Protein AF-A0A166KEP7-F1 (afdb_monomer)

Radius of gyration: 29.33 Å; Cα contacts (8 Å, |Δi|>4): 115; chains: 1; bounding box: 56×65×67 Å

Secondary structure (DSSP, 8-state):
---------------------S------EEEEEEETTTTT-EEEEEEESS--SHHHHHHHHHHH-HHHHHTT-EEEEE-

Nearest PDB structures (foldseek):
  8c6i-assembly1_A  TM=2.845E-01  e=6.000E+00  Homo sapiens

Foldseek 3Di:
DDDDDDDDPPDDPPPPPPPDPPDPQLDKWKKWWFQPPDPRHTQGMDIDSDDNDQVVRQVCCCPVRPCQVPRVGTGMDTD

Sequence (79 aa):
MKSKLALIFAGATLAVSAALPAQAQRAESNWDCYLNHQNNIKAGSVNIWWGHTEGDAAWACNNWISDCGNQGGCFVKRK

Structure (mmCIF, N/CA/C/O backbone):
data_AF-A0A166KEP7-F1
#
_entry.id   AF-A0A166KEP7-F1
#
loop_
_atom_site.group_PDB
_atom_site.id
_atom_site.type_symbol
_atom_site.label_atom_id
_atom_site.label_alt_id
_atom_site.label_comp_id
_atom_site.label_asym_id
_atom_site.label_entity_id
_atom_site.label_seq_id
_atom_site.pdbx_PDB_ins_code
_atom_site.Cartn_x
_atom_site.Cartn_y
_atom_site.Cartn_z
_atom_site.occupancy
_atom_site.B_iso_or_equiv
_atom_site.auth_seq_id
_atom_site.auth_comp_id
_atom_site.auth_asym_id
_atom_site.auth_atom_id
_atom_site.pdbx_PDB_model_num
ATOM 1 N N . M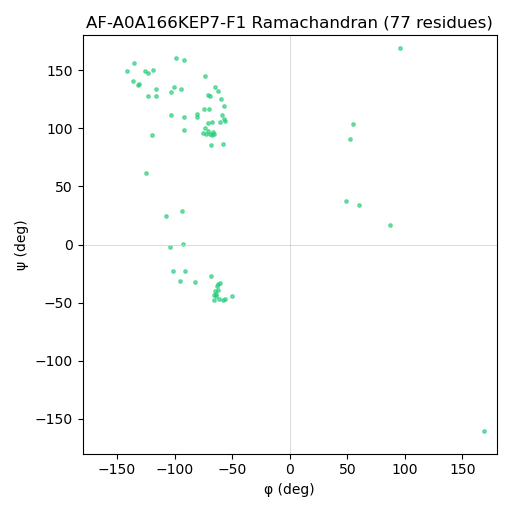ET A 1 1 ? -46.524 -53.833 55.545 1.00 43.38 1 MET A N 1
ATOM 2 C CA . MET A 1 1 ? -46.586 -53.586 54.086 1.00 43.38 1 MET A CA 1
ATOM 3 C C . MET A 1 1 ? -45.610 -52.453 53.775 1.00 43.38 1 MET A C 1
ATOM 5 O O . MET A 1 1 ? -45.673 -51.429 54.438 1.00 43.38 1 MET A O 1
ATOM 9 N N . LYS A 1 2 ? -44.606 -52.693 52.918 1.00 46.56 2 LYS A N 1
ATOM 10 C CA . LYS A 1 2 ? -43.446 -51.802 52.706 1.00 46.56 2 LYS A CA 1
ATOM 11 C C . LYS A 1 2 ? -43.819 -50.643 51.775 1.00 46.56 2 LYS A C 1
ATOM 13 O O . LYS A 1 2 ? -44.061 -50.869 50.595 1.00 46.56 2 LYS A O 1
ATOM 18 N N . SER A 1 3 ? -43.845 -49.429 52.322 1.00 48.19 3 SER A N 1
ATOM 19 C CA . SER A 1 3 ? -44.013 -48.181 51.573 1.00 48.19 3 SER A CA 1
ATOM 20 C C . SER A 1 3 ? -42.749 -47.888 50.758 1.00 48.19 3 SER A C 1
ATOM 22 O O . SER A 1 3 ? -41.645 -47.927 51.301 1.00 48.19 3 SER A O 1
ATOM 24 N N . LYS A 1 4 ? -42.898 -47.630 49.457 1.00 50.97 4 LYS A N 1
ATOM 25 C CA . LYS A 1 4 ? -41.815 -47.174 48.576 1.00 50.97 4 LYS A CA 1
ATOM 26 C C . LYS A 1 4 ? -42.208 -45.809 48.018 1.00 50.97 4 LYS A C 1
ATOM 28 O O . LYS A 1 4 ? -42.920 -45.736 47.022 1.00 50.97 4 LYS A O 1
ATOM 33 N N . LEU A 1 5 ? -41.765 -44.738 48.675 1.00 55.25 5 LEU A N 1
ATOM 34 C CA . LEU A 1 5 ? -41.774 -43.404 48.079 1.00 55.25 5 LEU A CA 1
ATOM 35 C C . LEU A 1 5 ? -40.647 -43.331 47.045 1.00 55.25 5 LEU A C 1
ATOM 37 O O . LEU A 1 5 ? -39.474 -43.451 47.392 1.00 55.25 5 LEU A O 1
ATOM 41 N N . ALA A 1 6 ? -41.012 -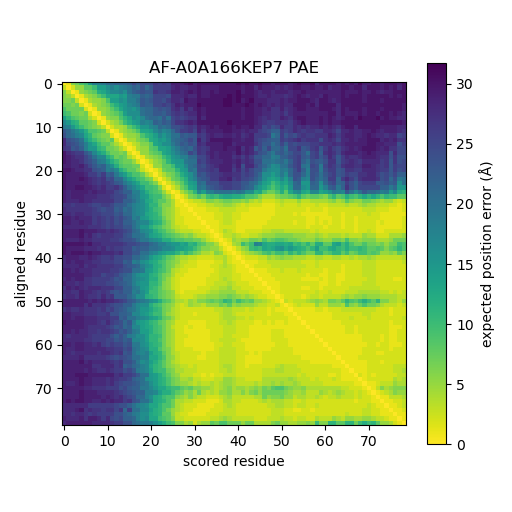43.146 45.780 1.00 58.94 6 ALA A N 1
ATOM 42 C CA . ALA A 1 6 ? -40.079 -42.825 44.712 1.00 58.94 6 ALA A CA 1
ATOM 43 C C . ALA A 1 6 ? -39.985 -41.297 44.590 1.00 58.94 6 ALA A C 1
ATOM 45 O O . ALA A 1 6 ? -40.941 -40.641 44.183 1.00 58.94 6 ALA A O 1
ATOM 46 N N . LEU A 1 7 ? -38.840 -40.730 44.974 1.00 51.12 7 LEU A N 1
ATOM 47 C CA . LEU A 1 7 ? -38.505 -39.329 44.725 1.00 51.12 7 LEU A CA 1
ATOM 48 C C . LEU A 1 7 ? -38.000 -39.197 43.289 1.00 51.12 7 LEU A C 1
ATOM 50 O O . LEU A 1 7 ? -36.913 -39.666 42.958 1.00 51.12 7 LEU A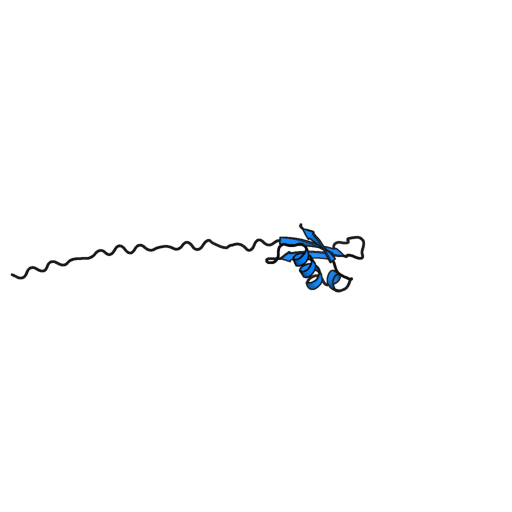 O 1
ATOM 54 N N . ILE A 1 8 ? -38.799 -38.560 42.439 1.00 56.12 8 ILE A N 1
ATOM 55 C CA . ILE A 1 8 ? -38.396 -38.193 41.084 1.00 56.12 8 ILE A CA 1
ATOM 56 C C . ILE A 1 8 ? -37.818 -36.783 41.177 1.00 56.12 8 ILE A C 1
ATOM 58 O O . ILE 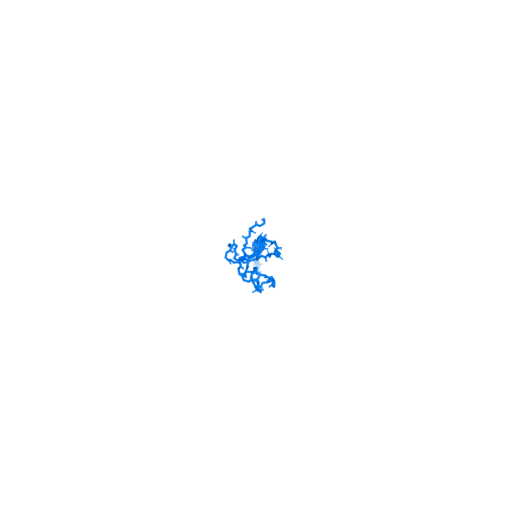A 1 8 ? -38.554 -35.800 41.244 1.00 56.12 8 ILE A O 1
ATOM 62 N N . PHE A 1 9 ? -36.492 -36.677 41.237 1.00 48.75 9 PHE A N 1
ATOM 63 C CA . PHE A 1 9 ? -35.816 -35.390 41.110 1.00 48.75 9 PHE A CA 1
ATOM 64 C C . PHE A 1 9 ? -35.894 -34.956 39.646 1.00 48.75 9 PHE A C 1
ATOM 66 O O . PHE A 1 9 ? -35.091 -35.372 38.813 1.00 48.75 9 PHE A O 1
ATOM 73 N N . ALA A 1 10 ? -36.901 -34.144 39.326 1.00 58.12 10 ALA A N 1
ATOM 74 C CA . ALA A 1 10 ? -36.992 -33.442 38.055 1.00 58.12 10 ALA A CA 1
ATOM 75 C C . ALA A 1 10 ? -35.881 -32.380 38.001 1.00 58.12 10 ALA A C 1
ATOM 77 O O . ALA A 1 10 ? -36.065 -31.234 38.405 1.00 58.12 10 ALA A O 1
ATOM 78 N N . GLY A 1 11 ? -34.690 -32.789 37.564 1.00 58.28 11 GLY A N 1
ATOM 79 C CA . GLY A 1 11 ? -33.587 -31.880 37.284 1.00 58.28 11 GLY A CA 1
ATOM 80 C C . GLY A 1 11 ? -33.906 -31.075 36.031 1.00 58.28 11 GLY A C 1
ATOM 81 O O . GLY A 1 11 ? -33.839 -31.602 34.924 1.00 58.28 11 GLY A O 1
ATOM 82 N N . ALA A 1 12 ? -34.272 -29.806 36.198 1.00 63.16 12 ALA A N 1
ATOM 83 C CA . ALA A 1 12 ? -34.387 -28.880 35.082 1.00 63.16 12 ALA A CA 1
ATOM 84 C C . ALA A 1 12 ? -32.983 -28.620 34.515 1.00 63.16 12 ALA A C 1
ATOM 86 O O . ALA A 1 12 ? -32.171 -27.920 35.122 1.00 63.16 12 ALA A O 1
ATOM 87 N N . THR A 1 13 ? -32.673 -29.207 33.361 1.00 62.47 13 THR A N 1
ATOM 88 C CA . THR A 1 13 ? -31.462 -28.886 32.606 1.00 62.47 13 THR A CA 1
ATOM 89 C C . THR A 1 13 ? -31.648 -27.523 31.947 1.00 62.47 13 THR A C 1
ATOM 91 O O . THR A 1 13 ? -32.305 -27.384 30.918 1.00 62.47 13 THR A O 1
ATOM 94 N N . LEU A 1 14 ? -31.072 -26.481 32.548 1.00 58.50 14 LEU A N 1
ATOM 95 C CA . LEU A 1 14 ? -30.935 -25.187 31.887 1.00 58.50 14 LEU A CA 1
ATOM 96 C C . LEU A 1 14 ? -29.886 -25.333 30.781 1.00 58.50 14 LEU A C 1
ATOM 98 O O . LEU A 1 14 ? -28.683 -25.297 31.035 1.00 58.50 14 LEU A O 1
ATOM 102 N N . ALA A 1 15 ? -30.345 -25.537 29.547 1.00 60.91 15 ALA A N 1
ATOM 103 C CA . ALA A 1 15 ? -29.494 -25.468 28.371 1.00 60.91 15 ALA A CA 1
ATOM 104 C C . ALA A 1 15 ? -29.046 -24.012 28.177 1.00 60.91 15 ALA A C 1
ATOM 106 O O . ALA A 1 15 ? -29.755 -23.197 27.585 1.00 60.91 15 ALA A O 1
ATOM 107 N N . VAL A 1 16 ? -27.872 -23.669 28.710 1.00 61.94 16 VAL A N 1
ATOM 108 C CA . VAL A 1 16 ? -27.221 -22.385 28.437 1.00 61.94 16 VAL A CA 1
ATOM 109 C C . VAL A 1 16 ? -26.767 -22.412 26.984 1.00 61.94 16 VAL A C 1
ATOM 111 O O . VAL A 1 16 ? -25.716 -22.951 26.642 1.00 61.94 16 VAL A O 1
ATOM 114 N N . SER A 1 17 ? -27.598 -21.858 26.109 1.00 64.62 17 SER A N 1
ATOM 115 C CA . SER A 1 17 ? -27.221 -21.615 24.724 1.00 64.62 17 SER A CA 1
ATOM 116 C C . SER A 1 17 ? -26.289 -20.409 24.716 1.00 64.62 17 SER A C 1
ATOM 118 O O . SER A 1 17 ? -26.739 -19.266 24.766 1.00 64.62 17 SER A O 1
ATOM 120 N N . ALA A 1 18 ? -24.979 -20.655 24.711 1.00 64.38 18 ALA A N 1
ATOM 121 C CA . ALA A 1 18 ? -24.007 -19.614 24.420 1.00 64.38 18 ALA A CA 1
ATOM 122 C C . ALA A 1 18 ? -24.187 -19.211 22.950 1.00 64.38 18 ALA A C 1
ATOM 124 O O . ALA A 1 18 ? -23.692 -19.881 22.044 1.00 64.38 18 ALA A O 1
ATOM 125 N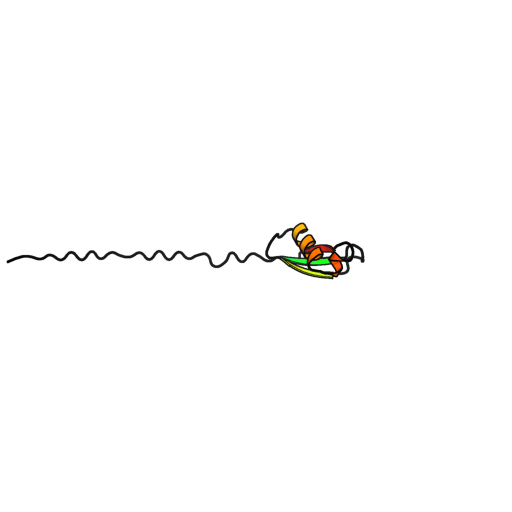 N . ALA A 1 19 ? -24.940 -18.138 22.705 1.00 62.62 19 ALA A N 1
ATOM 126 C CA . ALA A 1 19 ? -24.939 -17.475 21.413 1.00 62.62 19 ALA A CA 1
ATOM 127 C C . ALA A 1 19 ? -23.542 -16.873 21.214 1.00 62.62 19 ALA A C 1
ATOM 129 O O . ALA A 1 19 ? -23.233 -15.800 21.730 1.00 62.62 19 ALA A O 1
ATOM 130 N N . LEU A 1 20 ? -22.666 -17.603 20.522 1.00 61.72 20 LEU A N 1
ATOM 131 C CA . LEU A 1 20 ? -21.421 -17.038 20.018 1.00 61.72 20 LEU A CA 1
ATOM 132 C C . LEU A 1 20 ? -21.813 -15.882 19.088 1.00 61.72 20 LEU A C 1
ATOM 134 O O . LEU A 1 20 ? -22.619 -16.113 18.181 1.00 61.72 20 LEU A O 1
ATOM 138 N N . PRO A 1 21 ? -21.308 -14.651 19.293 1.00 57.97 21 PRO A N 1
ATOM 139 C CA . PRO A 1 21 ? -21.594 -13.568 18.370 1.00 57.97 21 PRO A CA 1
ATOM 140 C C . PRO A 1 21 ? -21.136 -14.011 16.982 1.00 57.97 21 PRO A C 1
ATOM 142 O O . PRO A 1 21 ? -19.971 -14.361 16.771 1.00 57.97 21 PRO A O 1
ATOM 145 N N . ALA A 1 22 ? -22.090 -14.066 16.055 1.00 58.62 22 ALA A N 1
ATOM 146 C CA . ALA A 1 22 ? -21.833 -14.368 14.665 1.00 58.62 22 ALA A CA 1
ATOM 147 C C . ALA A 1 22 ? -20.890 -13.291 14.127 1.00 58.62 22 ALA A C 1
ATOM 149 O O . ALA A 1 22 ? -21.293 -12.154 13.925 1.00 58.62 22 ALA A O 1
ATOM 150 N N . GLN A 1 23 ? -19.632 -13.692 13.951 1.00 53.59 23 GLN A N 1
ATOM 151 C CA . GLN A 1 23 ? -18.605 -13.028 13.161 1.00 53.59 23 GLN A CA 1
ATOM 152 C C . GLN A 1 23 ? -18.364 -11.561 13.545 1.00 53.59 23 GLN A C 1
ATOM 154 O O . GLN A 1 23 ? -19.031 -10.641 13.080 1.00 53.59 23 GLN A O 1
ATOM 159 N N . ALA A 1 24 ? -17.261 -11.324 14.258 1.00 56.34 24 ALA A N 1
ATOM 160 C CA . ALA A 1 24 ? -16.460 -10.149 13.950 1.00 56.34 24 ALA A CA 1
ATOM 161 C C . ALA A 1 24 ? -16.055 -10.286 12.474 1.00 56.34 24 ALA A C 1
ATOM 163 O O . ALA A 1 24 ? -15.045 -10.916 12.161 1.00 56.34 24 ALA A O 1
ATOM 164 N N . GLN A 1 25 ? -16.902 -9.817 11.553 1.00 57.19 25 GLN A N 1
ATOM 165 C CA . GLN A 1 25 ? -16.508 -9.656 10.166 1.00 57.19 25 GLN A CA 1
ATOM 166 C C . GLN A 1 25 ? -15.305 -8.730 10.235 1.00 57.19 25 GLN A C 1
ATOM 168 O O . GLN A 1 25 ? -15.441 -7.579 10.648 1.00 57.19 25 GLN A O 1
ATOM 173 N N . ARG A 1 26 ? -14.105 -9.272 9.993 1.00 66.38 26 ARG A N 1
ATOM 174 C CA . ARG A 1 26 ? -12.894 -8.460 9.926 1.00 66.38 26 ARG A CA 1
ATOM 175 C C . ARG A 1 26 ? -13.189 -7.416 8.866 1.00 66.38 26 ARG A C 1
ATOM 177 O O . ARG A 1 26 ? -13.331 -7.779 7.705 1.00 66.38 26 ARG A O 1
ATOM 184 N N . ALA A 1 27 ? -13.419 -6.180 9.295 1.00 82.69 27 ALA A N 1
ATOM 185 C CA . ALA A 1 27 ? -13.845 -5.123 8.401 1.00 82.69 27 ALA A CA 1
ATOM 186 C C . ALA A 1 27 ? -12.762 -4.979 7.336 1.00 82.69 27 ALA A C 1
ATOM 188 O O . ALA A 1 27 ? -11.639 -4.618 7.658 1.00 82.69 27 ALA A O 1
ATOM 189 N N . GLU A 1 28 ? -13.057 -5.335 6.093 1.00 90.50 28 GLU A N 1
ATOM 190 C CA . GLU A 1 28 ? -12.093 -5.160 5.017 1.00 90.50 28 GLU A CA 1
ATOM 191 C C . GLU A 1 28 ? -11.986 -3.675 4.669 1.00 90.50 28 GLU A C 1
ATOM 193 O O . GLU A 1 28 ? -12.976 -2.938 4.712 1.00 90.50 28 GLU A O 1
ATOM 198 N N . SER A 1 29 ? -10.791 -3.220 4.297 1.00 93.00 29 SER A N 1
ATOM 199 C CA . SER A 1 29 ? -10.592 -1.873 3.769 1.00 93.00 29 SER A CA 1
ATOM 200 C C . SER A 1 29 ? -10.100 -1.921 2.327 1.00 93.00 29 SER A C 1
ATOM 202 O O . SER A 1 29 ? -9.200 -2.683 1.976 1.00 93.00 29 SER A O 1
ATOM 204 N N . ASN A 1 30 ? -10.722 -1.099 1.480 1.00 95.94 30 ASN A N 1
ATOM 205 C CA . ASN A 1 30 ? -10.396 -0.984 0.063 1.00 95.94 30 ASN A CA 1
ATOM 206 C C . ASN A 1 30 ? -9.521 0.252 -0.170 1.00 95.94 30 ASN A C 1
ATOM 208 O O . ASN A 1 30 ? -9.815 1.338 0.339 1.00 95.94 30 ASN A O 1
ATOM 212 N N . TRP A 1 31 ? -8.473 0.086 -0.968 1.00 96.62 31 TRP A N 1
ATOM 213 C CA . TRP A 1 31 ? -7.475 1.117 -1.232 1.00 96.62 31 TRP A CA 1
ATOM 214 C C . TRP A 1 31 ? -7.142 1.168 -2.712 1.00 96.62 31 TRP A C 1
ATOM 216 O O . TRP A 1 31 ? -7.025 0.134 -3.364 1.00 96.62 31 TRP A O 1
ATOM 226 N N . ASP A 1 32 ? -6.960 2.373 -3.229 1.00 97.12 32 ASP A N 1
ATOM 227 C CA . ASP A 1 32 ? -6.454 2.612 -4.570 1.00 97.12 32 ASP A CA 1
ATOM 228 C C . ASP A 1 32 ? -4.939 2.826 -4.527 1.00 97.12 32 ASP A C 1
ATOM 230 O O . ASP A 1 32 ? -4.440 3.590 -3.699 1.00 97.12 32 ASP A O 1
ATOM 234 N N . CYS A 1 33 ? -4.228 2.165 -5.440 1.00 96.06 33 CYS A N 1
ATOM 235 C CA . CYS A 1 33 ? -2.780 2.227 -5.594 1.00 96.06 33 CYS A CA 1
ATOM 236 C C . CYS A 1 33 ? -2.425 3.116 -6.787 1.00 96.06 33 CYS A C 1
ATOM 238 O O . CYS A 1 33 ? -2.943 2.912 -7.889 1.00 96.06 33 CYS A O 1
ATOM 240 N N . TYR A 1 34 ? -1.507 4.054 -6.597 1.00 95.50 34 TYR A N 1
ATOM 241 C CA . TYR A 1 34 ? -1.093 4.998 -7.628 1.00 95.50 34 TYR A CA 1
ATOM 242 C C . TYR A 1 34 ? 0.428 5.057 -7.739 1.00 95.50 34 TYR A C 1
ATOM 244 O O . TYR A 1 34 ? 1.123 5.086 -6.726 1.00 95.50 34 TYR A O 1
ATOM 252 N N . LEU A 1 35 ? 0.944 5.102 -8.966 1.00 92.94 35 LEU A N 1
ATOM 253 C CA . LEU A 1 35 ? 2.382 5.079 -9.234 1.00 92.94 35 LEU A CA 1
ATOM 254 C C . LEU A 1 35 ? 3.046 6.380 -8.776 1.00 92.94 35 LEU A C 1
ATOM 256 O O . LEU A 1 35 ? 2.650 7.468 -9.202 1.00 92.94 35 LEU A O 1
ATOM 260 N N . ASN A 1 36 ? 4.102 6.260 -7.966 1.00 89.44 36 ASN A N 1
ATOM 261 C CA . ASN A 1 36 ? 4.838 7.408 -7.427 1.00 89.44 36 ASN A CA 1
ATOM 262 C C . ASN A 1 36 ? 5.491 8.270 -8.519 1.00 89.44 36 ASN A C 1
ATOM 264 O O . ASN A 1 36 ? 5.579 9.488 -8.389 1.00 89.44 36 ASN A O 1
ATOM 268 N N . HIS A 1 37 ? 5.948 7.643 -9.604 1.00 81.19 37 HIS A N 1
ATOM 269 C CA . HIS A 1 37 ? 6.801 8.287 -10.608 1.00 81.19 37 HIS A CA 1
ATOM 270 C C . HIS A 1 37 ? 6.075 8.665 -11.905 1.00 81.19 37 HIS A C 1
ATOM 272 O O . HIS A 1 37 ? 6.680 9.260 -12.794 1.00 81.19 37 HIS A O 1
ATOM 278 N N . GLN A 1 38 ? 4.784 8.346 -12.029 1.00 77.06 38 GLN A N 1
ATOM 279 C CA . GLN A 1 38 ? 4.015 8.563 -13.256 1.00 77.06 38 GLN A CA 1
ATOM 280 C C . GLN A 1 38 ? 2.762 9.403 -12.995 1.00 77.06 38 GLN A C 1
ATOM 282 O O . GLN A 1 38 ? 1.649 8.934 -13.198 1.00 77.06 38 GLN A O 1
ATOM 287 N N . ASN A 1 39 ? 2.924 10.646 -12.527 1.00 77.50 39 ASN A N 1
ATOM 288 C CA . ASN A 1 39 ? 1.828 11.620 -12.388 1.00 77.50 39 ASN A CA 1
ATOM 289 C C . ASN A 1 39 ? 0.567 11.084 -11.683 1.00 77.50 39 ASN A C 1
ATOM 291 O O . ASN A 1 39 ? -0.547 11.438 -12.069 1.00 77.50 39 ASN A O 1
ATOM 295 N N . ASN A 1 40 ? 0.715 10.238 -10.659 1.00 77.44 40 ASN A N 1
ATOM 296 C CA . ASN A 1 40 ? -0.421 9.657 -9.945 1.00 77.44 40 ASN A CA 1
ATOM 297 C C . ASN A 1 40 ? -1.358 8.824 -10.844 1.00 77.44 40 ASN A C 1
ATOM 299 O O . ASN A 1 40 ? -2.570 8.816 -10.627 1.00 77.44 40 ASN A O 1
ATOM 303 N N . ILE A 1 41 ? -0.832 8.127 -11.858 1.00 90.94 41 ILE A N 1
ATOM 304 C CA . ILE A 1 41 ? -1.608 7.133 -12.611 1.00 90.94 41 ILE A CA 1
ATOM 305 C C . ILE A 1 41 ? -2.024 6.008 -11.659 1.00 90.94 41 ILE A C 1
ATOM 307 O O . ILE A 1 41 ? -1.209 5.481 -10.898 1.00 90.94 41 ILE A O 1
ATOM 311 N N . LYS A 1 42 ? -3.307 5.639 -11.701 1.00 93.81 42 LYS A N 1
ATOM 312 C CA . LYS A 1 42 ? -3.840 4.527 -10.914 1.00 93.81 42 LYS A CA 1
ATOM 313 C C . LYS A 1 42 ? -3.300 3.203 -11.459 1.00 93.81 42 LYS A C 1
ATOM 315 O O . LYS A 1 42 ? -3.613 2.837 -12.586 1.00 93.81 42 LYS A O 1
ATOM 320 N N . ALA A 1 43 ? -2.536 2.490 -10.637 1.00 94.88 43 ALA A N 1
ATOM 321 C CA . ALA A 1 43 ? -2.005 1.161 -10.939 1.00 94.88 43 ALA A CA 1
ATOM 322 C C . ALA A 1 43 ? -3.035 0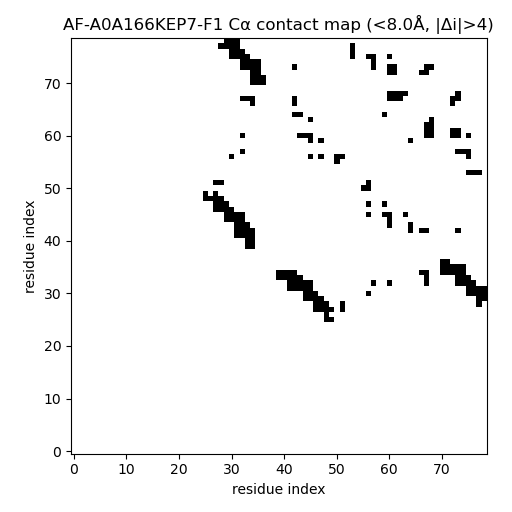.054 -10.672 1.00 94.88 43 ALA A C 1
ATOM 324 O O . ALA A 1 43 ? -3.053 -0.971 -11.345 1.00 94.88 43 ALA A O 1
ATOM 325 N N . GLY A 1 44 ? -3.897 0.247 -9.671 1.00 95.38 44 GLY A N 1
ATOM 326 C CA . GLY A 1 44 ? -4.883 -0.754 -9.284 1.00 95.38 44 GLY A CA 1
ATOM 327 C C . GLY A 1 44 ? -5.571 -0.430 -7.967 1.00 95.38 44 GLY A C 1
ATOM 328 O O . GLY A 1 44 ? -5.568 0.716 -7.511 1.00 95.38 44 GLY A O 1
ATOM 329 N N . SER A 1 45 ? -6.161 -1.455 -7.362 1.00 96.75 45 SER A N 1
ATOM 330 C CA . SER A 1 45 ? -6.764 -1.383 -6.034 1.00 96.75 45 SER A CA 1
ATOM 331 C C . SER A 1 45 ? -6.484 -2.674 -5.268 1.00 96.75 45 SER A C 1
ATOM 333 O O . SER A 1 45 ? -6.400 -3.744 -5.869 1.00 96.75 45 SER A O 1
ATOM 335 N N . VAL A 1 46 ? -6.382 -2.579 -3.945 1.00 95.94 46 VAL A N 1
ATOM 336 C CA . VAL A 1 46 ? -6.224 -3.721 -3.040 1.00 95.94 46 VAL A CA 1
ATOM 337 C C . VAL A 1 46 ? -7.303 -3.696 -1.966 1.00 95.94 46 VAL A C 1
ATOM 339 O O . VAL A 1 46 ? -7.774 -2.634 -1.554 1.00 95.94 46 VAL A O 1
ATOM 342 N N . ASN A 1 47 ? -7.690 -4.880 -1.510 1.00 96.31 47 ASN A N 1
ATOM 343 C CA . ASN A 1 47 ? -8.570 -5.071 -0.368 1.00 96.31 47 ASN A CA 1
ATOM 344 C C . ASN A 1 47 ? -7.777 -5.799 0.721 1.00 96.31 47 ASN A C 1
ATOM 346 O O . ASN A 1 47 ? -7.147 -6.820 0.441 1.00 96.31 47 ASN A O 1
ATOM 350 N N . ILE A 1 48 ? -7.772 -5.254 1.937 1.00 94.94 48 ILE A N 1
ATOM 351 C CA . ILE A 1 48 ? -7.038 -5.823 3.069 1.00 94.94 48 ILE A CA 1
ATOM 352 C C . ILE A 1 48 ? -7.986 -6.106 4.239 1.00 94.94 48 ILE A C 1
ATOM 354 O O . ILE A 1 48 ? -8.729 -5.239 4.695 1.00 94.94 48 ILE A O 1
ATOM 358 N N . TRP A 1 49 ? -7.935 -7.340 4.744 1.00 92.56 49 TRP A N 1
ATOM 359 C CA . TRP A 1 49 ? -8.683 -7.816 5.921 1.00 92.56 49 TRP A CA 1
ATOM 360 C C . TRP A 1 49 ? -7.889 -7.673 7.233 1.00 92.56 49 TRP A C 1
ATOM 362 O O . TRP A 1 49 ? -8.338 -8.075 8.311 1.00 92.56 49 TRP A O 1
ATOM 372 N N . TRP A 1 50 ? -6.674 -7.142 7.138 1.00 90.75 50 TRP A N 1
ATOM 373 C CA . TRP A 1 50 ? -5.741 -6.869 8.224 1.00 90.75 50 TRP A CA 1
ATOM 374 C C . TRP A 1 50 ? -5.158 -5.475 8.015 1.00 90.75 50 TRP A C 1
ATOM 376 O O . TRP A 1 50 ? -5.145 -5.012 6.880 1.00 90.75 50 TRP A O 1
ATOM 386 N N . GLY A 1 51 ? -4.683 -4.839 9.093 1.00 81.12 51 GLY A N 1
ATOM 387 C CA . GLY A 1 51 ? -3.949 -3.571 9.030 1.00 81.12 51 GLY A CA 1
ATOM 388 C C . GLY A 1 51 ? -4.682 -2.483 8.241 1.00 81.12 51 GLY A C 1
ATOM 389 O O . GLY A 1 51 ? -4.529 -2.364 7.040 1.00 81.12 51 GLY A O 1
ATOM 390 N N . HIS A 1 52 ? -5.510 -1.658 8.879 1.00 88.88 52 HIS A N 1
ATOM 391 C CA . HIS A 1 52 ? -6.334 -0.674 8.150 1.00 88.88 52 HIS A CA 1
ATOM 392 C C . HIS A 1 52 ? -5.674 0.707 8.035 1.00 88.88 52 HIS A C 1
ATOM 394 O O . HIS A 1 52 ? -6.367 1.731 7.967 1.00 88.88 52 HIS A O 1
ATOM 400 N N . THR A 1 53 ? -4.340 0.739 8.026 1.00 94.44 53 THR A N 1
ATOM 401 C CA . THR A 1 53 ? -3.546 1.964 7.907 1.00 94.44 53 THR A CA 1
ATOM 402 C C . THR A 1 53 ? -3.056 2.181 6.477 1.00 94.44 53 THR A C 1
ATOM 404 O O . THR A 1 53 ? -2.997 1.255 5.670 1.00 94.44 53 THR A O 1
ATOM 407 N N . GLU A 1 54 ? -2.677 3.418 6.157 1.00 94.50 54 GLU A N 1
ATOM 408 C CA . GLU A 1 54 ? -2.057 3.736 4.865 1.00 94.50 54 GLU A CA 1
ATOM 409 C C . GLU A 1 54 ? -0.739 2.981 4.655 1.00 94.50 54 GLU A C 1
ATOM 411 O O . GLU A 1 54 ? -0.441 2.586 3.535 1.00 94.50 54 GLU A O 1
ATOM 416 N N . GLY A 1 55 ? 0.032 2.727 5.719 1.00 95.25 55 GLY A N 1
ATOM 417 C CA . GLY A 1 55 ? 1.280 1.965 5.631 1.00 95.25 55 GLY A CA 1
ATOM 418 C C . GLY A 1 55 ? 1.052 0.504 5.243 1.00 95.25 55 GLY A C 1
ATOM 419 O O . GLY A 1 55 ? 1.737 -0.012 4.360 1.00 95.25 55 GLY A O 1
ATOM 420 N N . ASP A 1 56 ? 0.046 -0.136 5.842 1.00 96.38 56 ASP A N 1
ATOM 421 C CA . ASP A 1 56 ? -0.342 -1.516 5.520 1.00 96.38 56 ASP A CA 1
ATOM 422 C C . ASP A 1 56 ? -0.851 -1.623 4.076 1.00 96.38 56 ASP A C 1
ATOM 424 O O . ASP A 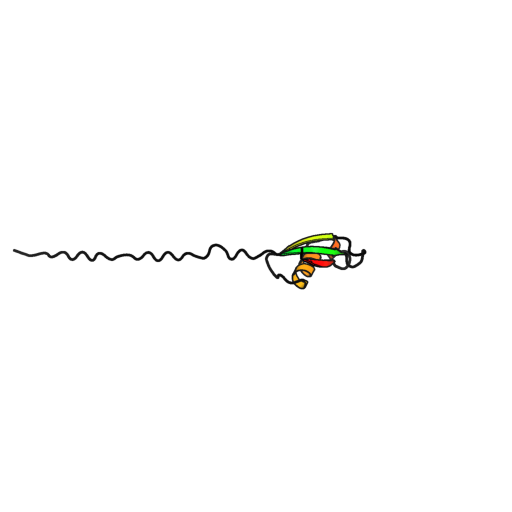1 56 ? -0.447 -2.508 3.318 1.00 96.38 56 ASP A O 1
ATOM 428 N N . ALA A 1 57 ? -1.688 -0.668 3.659 1.00 96.12 57 ALA A N 1
ATOM 429 C CA . ALA A 1 57 ? -2.179 -0.586 2.291 1.00 96.12 57 ALA A CA 1
ATOM 430 C C . ALA A 1 57 ? -1.053 -0.308 1.282 1.00 96.12 57 ALA A C 1
ATOM 432 O O . ALA A 1 57 ? -1.038 -0.911 0.210 1.00 96.12 57 ALA A O 1
ATOM 433 N N . ALA A 1 58 ? -0.089 0.559 1.611 1.00 95.69 58 ALA A N 1
ATOM 434 C CA . ALA A 1 58 ? 1.071 0.830 0.763 1.00 95.69 58 ALA A CA 1
ATOM 435 C C . ALA A 1 58 ? 1.952 -0.409 0.610 1.00 95.69 58 ALA A C 1
ATOM 437 O O . ALA A 1 58 ? 2.363 -0.741 -0.503 1.00 95.69 58 ALA A O 1
ATOM 438 N N . TRP A 1 59 ? 2.183 -1.144 1.700 1.00 95.81 59 TRP A N 1
ATOM 439 C CA . TRP A 1 59 ? 2.850 -2.439 1.635 1.00 95.81 59 TRP A CA 1
ATOM 440 C C . TRP A 1 59 ? 2.094 -3.404 0.715 1.00 95.81 59 TRP A C 1
ATOM 442 O O . TRP A 1 59 ? 2.706 -3.993 -0.177 1.00 95.81 59 TRP A O 1
ATOM 452 N N . ALA A 1 60 ? 0.772 -3.521 0.868 1.00 96.94 60 ALA A N 1
ATOM 453 C CA . ALA A 1 60 ? -0.051 -4.402 0.042 1.00 96.94 60 ALA A CA 1
ATOM 454 C C . ALA A 1 60 ? 0.005 -4.013 -1.444 1.00 96.94 60 ALA A C 1
ATOM 456 O O . ALA A 1 60 ? 0.266 -4.868 -2.285 1.00 96.94 60 ALA A O 1
ATOM 457 N N . CYS A 1 61 ? -0.140 -2.728 -1.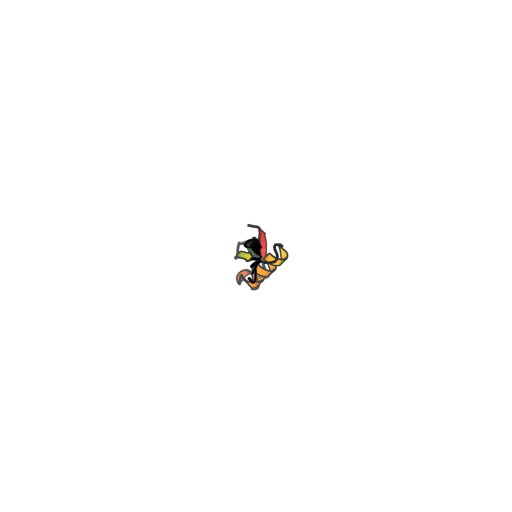779 1.00 96.50 61 CYS A N 1
ATOM 458 C CA . CYS A 1 61 ? 0.017 -2.235 -3.148 1.00 96.50 61 CYS A CA 1
ATOM 459 C C . CYS A 1 61 ? 1.393 -2.592 -3.726 1.00 96.50 61 CYS A C 1
ATOM 461 O O . CYS A 1 61 ? 1.467 -3.119 -4.831 1.00 96.50 61 CYS A O 1
ATOM 463 N N . ASN A 1 62 ? 2.475 -2.373 -2.973 1.00 96.00 62 ASN A N 1
ATOM 464 C CA . ASN A 1 62 ? 3.839 -2.639 -3.440 1.00 96.00 62 ASN A CA 1
ATOM 465 C C . ASN A 1 62 ? 4.147 -4.132 -3.634 1.00 96.00 62 ASN A C 1
ATOM 467 O O . ASN A 1 62 ? 4.997 -4.465 -4.454 1.00 96.00 62 ASN A O 1
ATOM 471 N N . ASN A 1 63 ? 3.471 -5.024 -2.904 1.00 96.56 63 ASN A N 1
ATOM 472 C CA . ASN A 1 63 ? 3.700 -6.469 -2.999 1.00 96.56 63 ASN A CA 1
ATOM 473 C C . ASN A 1 63 ? 2.733 -7.178 -3.953 1.00 96.56 63 ASN A C 1
ATOM 475 O O . ASN A 1 63 ? 3.093 -8.198 -4.535 1.00 96.56 63 ASN A O 1
ATOM 479 N N . TRP A 1 64 ? 1.497 -6.694 -4.088 1.00 96.94 64 TRP A N 1
ATOM 480 C CA . TRP A 1 64 ? 0.446 -7.390 -4.840 1.00 96.94 64 TRP A CA 1
ATOM 481 C C . TRP A 1 64 ? 0.219 -6.808 -6.234 1.00 96.94 64 TRP A C 1
ATOM 483 O O . TRP A 1 64 ? -0.270 -7.516 -7.112 1.00 96.94 64 TRP A O 1
ATOM 493 N N . ILE A 1 65 ? 0.587 -5.545 -6.464 1.00 95.62 65 ILE A N 1
ATOM 494 C CA . ILE A 1 65 ? 0.515 -4.914 -7.783 1.00 95.62 65 ILE A CA 1
ATOM 495 C C . ILE A 1 65 ? 1.924 -4.861 -8.378 1.00 95.62 65 ILE A C 1
ATOM 497 O O . ILE A 1 65 ? 2.778 -4.106 -7.916 1.00 95.62 65 ILE A O 1
ATOM 501 N N . SER A 1 66 ? 2.149 -5.647 -9.437 1.00 94.81 66 SER A N 1
ATOM 502 C CA . SER A 1 66 ? 3.432 -5.729 -10.160 1.00 94.81 66 SER A CA 1
ATOM 503 C C . SER A 1 66 ? 3.978 -4.352 -10.539 1.00 94.81 66 SER A C 1
ATOM 505 O O . SER A 1 66 ? 5.160 -4.075 -10.345 1.00 94.81 66 SER A O 1
ATOM 507 N N . ASP A 1 67 ? 3.115 -3.472 -11.043 1.00 93.19 67 ASP A N 1
ATOM 508 C CA . ASP A 1 67 ? 3.522 -2.134 -11.469 1.00 93.19 67 ASP A CA 1
ATOM 509 C C . ASP A 1 67 ? 4.069 -1.316 -10.298 1.00 93.19 67 ASP A C 1
ATOM 511 O O . ASP A 1 67 ? 5.095 -0.659 -10.440 1.00 93.19 67 ASP A O 1
ATOM 515 N N . CYS A 1 68 ? 3.463 -1.428 -9.115 1.00 93.44 68 CYS A N 1
ATOM 516 C CA . CYS A 1 68 ? 3.970 -0.785 -7.909 1.00 93.44 68 CYS A CA 1
ATOM 517 C C . CYS A 1 68 ? 5.326 -1.369 -7.489 1.00 93.44 68 CYS A C 1
ATOM 519 O O . CYS A 1 68 ? 6.267 -0.615 -7.251 1.00 93.44 68 CYS A O 1
ATOM 521 N N . GLY A 1 69 ? 5.455 -2.698 -7.439 1.00 91.56 69 GLY A N 1
ATOM 522 C CA . GLY A 1 69 ? 6.698 -3.363 -7.030 1.00 91.56 69 GLY A CA 1
ATOM 523 C C . GLY A 1 69 ? 7.883 -3.089 -7.964 1.00 91.56 69 GLY A C 1
ATOM 524 O O . GLY A 1 69 ? 9.010 -2.926 -7.501 1.00 91.56 69 GLY A O 1
ATOM 525 N N . ASN A 1 70 ? 7.630 -2.975 -9.271 1.00 90.38 70 ASN A N 1
ATOM 526 C CA . ASN A 1 70 ? 8.674 -2.808 -10.285 1.00 90.38 70 ASN A CA 1
ATOM 527 C C . ASN A 1 70 ? 9.020 -1.343 -10.593 1.00 90.38 70 ASN A C 1
ATOM 529 O O . ASN A 1 70 ? 10.111 -1.073 -11.090 1.00 90.38 70 ASN A O 1
ATOM 533 N N . GLN A 1 71 ? 8.117 -0.393 -10.324 1.00 85.88 71 GLN A N 1
ATOM 534 C CA . GLN A 1 71 ? 8.270 1.006 -10.754 1.00 85.88 71 GLN A CA 1
ATOM 535 C C . GLN A 1 71 ? 8.609 1.979 -9.614 1.00 85.88 71 GLN A C 1
ATOM 537 O O . GLN A 1 71 ? 8.346 3.171 -9.735 1.00 85.88 71 GLN A O 1
ATOM 542 N N . GLY A 1 72 ? 9.203 1.505 -8.512 1.00 85.50 72 GLY A N 1
ATOM 543 C CA . GLY A 1 72 ? 9.630 2.369 -7.396 1.00 85.50 72 GLY A CA 1
ATOM 544 C C . GLY A 1 72 ? 8.550 2.632 -6.340 1.00 85.50 72 GLY A C 1
ATOM 545 O O . GLY A 1 72 ? 8.679 3.539 -5.516 1.00 85.50 72 GLY A O 1
ATOM 546 N N . GLY A 1 73 ? 7.494 1.822 -6.337 1.00 91.25 73 GLY A N 1
ATOM 547 C CA . GLY A 1 73 ? 6.433 1.854 -5.344 1.00 91.25 73 GLY A CA 1
ATOM 548 C C . GLY A 1 73 ? 5.209 2.671 -5.748 1.00 91.25 73 GLY A C 1
ATOM 549 O O . GLY A 1 73 ? 5.191 3.429 -6.722 1.00 91.25 73 GLY A O 1
ATOM 550 N N . CYS A 1 74 ? 4.170 2.509 -4.939 1.00 94.50 74 CYS A N 1
ATOM 551 C CA . CYS A 1 74 ? 2.910 3.217 -5.038 1.00 94.50 74 CYS A CA 1
ATOM 552 C C . CYS A 1 74 ? 2.580 3.952 -3.744 1.00 94.50 74 CYS A C 1
ATOM 554 O O . CYS A 1 74 ? 2.856 3.465 -2.645 1.00 94.50 74 CYS A O 1
ATOM 556 N N . PHE A 1 75 ? 1.911 5.090 -3.886 1.00 93.25 75 PHE A N 1
ATOM 557 C CA . PHE A 1 75 ? 1.171 5.705 -2.796 1.00 93.25 75 PHE A CA 1
ATOM 558 C C . PHE A 1 75 ? -0.275 5.215 -2.829 1.00 93.25 75 PHE A C 1
ATOM 560 O O . PHE A 1 75 ? -0.784 4.758 -3.859 1.00 93.25 75 PHE A O 1
ATOM 567 N N . VAL A 1 76 ? -0.945 5.319 -1.686 1.00 95.75 76 VAL A N 1
ATOM 568 C CA . VAL A 1 76 ? -2.297 4.796 -1.509 1.00 95.75 76 VAL A CA 1
ATOM 569 C C . VAL A 1 76 ? -3.289 5.884 -1.167 1.00 95.75 76 VAL A C 1
ATOM 571 O O . VAL A 1 76 ? -2.950 6.880 -0.533 1.00 95.75 76 VAL A O 1
ATOM 574 N N . LYS A 1 77 ? -4.538 5.677 -1.577 1.00 94.88 77 LYS A N 1
ATOM 575 C CA . LYS A 1 77 ? -5.681 6.447 -1.086 1.00 94.88 77 LYS A CA 1
ATOM 576 C C . LYS A 1 77 ? -6.791 5.495 -0.696 1.00 94.88 77 LYS A C 1
ATOM 578 O O . LYS A 1 77 ? -7.063 4.532 -1.413 1.00 94.88 77 LYS A O 1
ATOM 583 N N . ARG A 1 78 ? -7.434 5.764 0.436 1.00 92.25 78 ARG A N 1
ATOM 584 C CA . ARG A 1 78 ? -8.625 5.013 0.829 1.00 92.25 78 ARG A CA 1
ATOM 585 C C . ARG A 1 78 ? -9.741 5.289 -0.181 1.00 92.25 78 ARG A C 1
A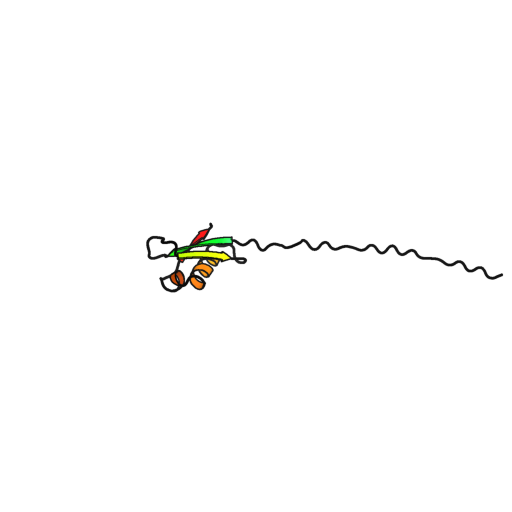TOM 587 O O . ARG A 1 78 ? -9.908 6.439 -0.590 1.00 92.25 78 ARG A O 1
ATOM 594 N N . LYS A 1 79 ? -10.437 4.230 -0.595 1.00 85.69 79 LYS A N 1
ATOM 595 C CA . LYS A 1 79 ? -11.583 4.312 -1.504 1.00 85.69 79 LYS A CA 1
ATOM 596 C C . LYS A 1 79 ? -12.852 4.732 -0.767 1.00 85.69 79 LYS A C 1
ATOM 598 O O . LYS A 1 79 ? -13.004 4.324 0.406 1.00 85.69 79 LYS A O 1
#

Organism: NCBI:txid1819295

Solvent-accessible surface area (backbone atoms only — not comparable to full-atom values): 5035 Å² total; per-residue (Å²): 135,89,84,80,87,80,84,79,80,81,75,82,80,80,80,80,75,78,77,69,79,82,64,87,70,62,71,66,43,52,32,37,24,21,30,68,81,52,88,64,42,75,75,49,70,49,77,37,68,59,65,92,44,69,68,47,48,24,51,47,32,27,74,73,35,66,66,18,52,73,56,82,27,32,49,62,44,80,109

pLDDT: mean 80.64, std 17.36, range [43.38, 97.12]

Mean predicted aligned error: 13.43 Å